Protein AF-W5NDQ2-F1 (afdb_monomer_lite)

Structure (mmCIF, N/CA/C/O backbone):
data_AF-W5NDQ2-F1
#
_entry.id   AF-W5NDQ2-F1
#
loop_
_atom_site.group_PDB
_atom_site.id
_atom_site.type_symbol
_atom_site.label_atom_id
_atom_site.label_alt_id
_atom_site.label_comp_id
_atom_site.label_asym_id
_atom_site.label_entity_id
_atom_site.label_seq_id
_atom_site.pdbx_PDB_ins_code
_atom_site.Cartn_x
_atom_site.Cartn_y
_atom_site.Cartn_z
_atom_site.occupancy
_atom_site.B_iso_or_equiv
_atom_site.auth_seq_id
_atom_site.auth_comp_id
_atom_site.auth_asym_id
_atom_site.auth_atom_id
_atom_site.pdbx_PDB_model_num
ATOM 1 N N . MET A 1 1 ? 7.599 -19.346 -9.257 1.00 92.00 1 MET A N 1
ATOM 2 C CA . MET A 1 1 ? 6.167 -19.015 -9.074 1.00 92.00 1 MET A CA 1
ATOM 3 C C . MET A 1 1 ? 5.664 -18.023 -10.122 1.00 92.00 1 MET A C 1
ATOM 5 O O . MET A 1 1 ? 4.704 -18.355 -10.789 1.00 92.00 1 MET A O 1
ATOM 9 N N . SER A 1 2 ? 6.299 -16.864 -10.343 1.00 94.81 2 SER A N 1
ATOM 10 C CA . SER A 1 2 ? 5.849 -15.897 -11.372 1.00 94.81 2 SER A CA 1
ATOM 11 C C . SER A 1 2 ? 5.768 -16.485 -12.790 1.00 94.81 2 SER A C 1
ATOM 13 O O . SER A 1 2 ? 4.719 -16.413 -13.409 1.00 94.81 2 SER A O 1
ATOM 15 N N . GLN A 1 3 ? 6.828 -17.147 -13.270 1.00 97.38 3 GLN A N 1
ATOM 16 C CA . GLN A 1 3 ? 6.826 -17.820 -14.583 1.00 97.38 3 GLN A CA 1
ATOM 17 C C . GLN A 1 3 ? 5.830 -18.987 -14.666 1.00 97.38 3 GLN A C 1
ATOM 19 O O . GLN A 1 3 ? 5.317 -19.281 -15.737 1.00 97.38 3 GLN A O 1
ATOM 24 N N . TYR A 1 4 ? 5.544 -19.641 -13.534 1.00 97.44 4 TYR A N 1
ATOM 25 C CA . TYR A 1 4 ? 4.535 -20.698 -13.477 1.00 97.44 4 TYR A CA 1
ATOM 26 C C . TYR A 1 4 ? 3.135 -20.116 -13.703 1.00 97.44 4 TYR A C 1
ATOM 28 O O . TYR A 1 4 ? 2.407 -20.626 -14.544 1.00 97.44 4 TYR A O 1
ATOM 36 N N . LEU A 1 5 ? 2.799 -19.009 -13.029 1.00 96.94 5 LEU A N 1
ATOM 37 C CA . LEU A 1 5 ? 1.532 -18.300 -13.245 1.00 96.94 5 LEU A CA 1
ATOM 38 C C . LEU A 1 5 ? 1.380 -17.803 -14.689 1.00 96.94 5 LEU A C 1
ATOM 40 O O . LEU A 1 5 ? 0.301 -17.933 -15.250 1.00 96.94 5 LEU A O 1
ATOM 44 N N . GLU A 1 6 ? 2.457 -17.296 -15.294 1.00 97.19 6 GLU A N 1
ATOM 45 C CA . GLU A 1 6 ? 2.471 -16.866 -16.702 1.00 97.19 6 GLU A CA 1
ATOM 46 C C . GLU A 1 6 ? 2.199 -18.024 -17.678 1.00 97.19 6 GLU A C 1
ATOM 48 O O . GLU A 1 6 ? 1.613 -17.825 -18.735 1.00 97.19 6 GLU A O 1
ATOM 53 N N . SER A 1 7 ? 2.610 -19.249 -17.330 1.00 97.69 7 SER A N 1
ATOM 54 C CA . SER A 1 7 ? 2.427 -20.427 -18.189 1.00 97.69 7 SER A CA 1
ATOM 55 C C . SER A 1 7 ? 1.028 -21.051 -18.135 1.00 97.69 7 SER A C 1
ATOM 57 O O . SER A 1 7 ? 0.741 -21.946 -18.932 1.00 97.69 7 SER A O 1
ATOM 59 N N . LEU A 1 8 ? 0.169 -20.617 -17.204 1.00 97.50 8 LEU A N 1
ATOM 60 C CA . LEU A 1 8 ? -1.177 -21.168 -17.053 1.00 97.50 8 LEU A CA 1
ATOM 61 C C . LEU A 1 8 ? -2.073 -20.756 -18.221 1.00 97.50 8 LEU A C 1
ATOM 63 O O . LEU A 1 8 ? -2.078 -19.609 -18.669 1.00 97.50 8 LEU A O 1
ATOM 67 N N . ARG A 1 9 ? -2.887 -21.697 -18.688 1.00 98.00 9 ARG A N 1
ATOM 68 C CA . ARG A 1 9 ? -3.909 -21.458 -19.706 1.00 98.00 9 ARG A CA 1
ATOM 69 C C . ARG A 1 9 ? -5.239 -21.135 -19.046 1.00 98.00 9 ARG A C 1
ATOM 71 O O . ARG A 1 9 ? -5.518 -21.526 -17.914 1.00 98.00 9 ARG A O 1
ATOM 78 N N . ILE A 1 10 ? -6.102 -20.449 -19.789 1.00 97.38 10 ILE A N 1
ATOM 79 C CA . ILE A 1 10 ? -7.487 -20.236 -19.365 1.00 97.38 10 ILE A CA 1
ATOM 80 C C . ILE A 1 10 ? -8.151 -21.602 -19.143 1.00 97.38 10 ILE A C 1
ATOM 82 O O . ILE A 1 10 ? -8.197 -22.423 -20.056 1.00 97.38 10 ILE A O 1
ATOM 86 N N . GLY A 1 11 ? -8.649 -21.827 -17.926 1.00 97.69 11 GLY A N 1
ATOM 87 C CA . GLY A 1 11 ? -9.233 -23.098 -17.487 1.00 97.69 11 GLY A CA 1
ATOM 88 C C . GLY A 1 11 ? -8.339 -23.916 -16.551 1.00 97.69 11 GLY A C 1
ATOM 89 O O . GLY A 1 11 ? -8.861 -24.784 -15.854 1.00 97.69 11 GLY A O 1
ATOM 90 N N . ASP A 1 12 ? -7.037 -23.621 -16.473 1.00 98.25 12 ASP A N 1
ATOM 91 C CA . ASP A 1 12 ? -6.152 -24.254 -15.493 1.00 98.25 12 ASP A CA 1
ATOM 92 C C . ASP A 1 12 ? -6.505 -23.795 -14.063 1.00 98.25 12 ASP A C 1
ATOM 94 O O . ASP A 1 12 ? -6.979 -22.678 -13.832 1.00 98.25 12 ASP A O 1
ATOM 98 N N . THR A 1 13 ? -6.260 -24.664 -13.080 1.00 97.62 13 THR A N 1
ATOM 99 C CA . THR A 1 13 ? -6.579 -24.423 -11.664 1.00 97.62 13 THR A CA 1
ATOM 100 C C . THR A 1 13 ? -5.321 -24.224 -10.822 1.00 97.62 13 THR A C 1
ATOM 102 O O . THR A 1 13 ? -4.279 -24.819 -11.095 1.00 97.62 13 THR A O 1
ATOM 105 N N . ILE A 1 14 ? -5.424 -23.440 -9.747 1.00 97.12 14 ILE A N 1
ATOM 106 C CA . ILE A 1 14 ? -4.359 -23.261 -8.753 1.00 97.12 14 ILE A CA 1
ATOM 107 C C . ILE A 1 14 ? -4.951 -23.197 -7.342 1.00 97.12 14 ILE A C 1
ATOM 109 O O . ILE A 1 14 ? -5.992 -22.574 -7.125 1.00 97.12 14 ILE A O 1
ATOM 113 N N . ASP A 1 15 ? -4.278 -23.831 -6.384 1.00 97.19 15 ASP A N 1
ATOM 114 C CA . ASP A 1 15 ? -4.704 -23.837 -4.987 1.00 97.19 15 ASP A CA 1
ATOM 115 C C . ASP A 1 15 ? -4.370 -22.517 -4.285 1.00 97.19 15 ASP A C 1
ATOM 117 O O . ASP A 1 15 ? -3.252 -21.999 -4.365 1.00 97.19 15 ASP A O 1
ATOM 121 N N . PHE A 1 16 ? -5.332 -22.003 -3.518 1.00 96.69 16 PHE A N 1
ATOM 122 C CA . PHE A 1 16 ? -5.168 -20.818 -2.679 1.00 96.69 16 PHE A CA 1
ATOM 123 C C . PHE A 1 16 ? -5.324 -21.174 -1.199 1.00 96.69 16 PHE A C 1
ATOM 125 O O . PHE A 1 16 ? -6.178 -21.971 -0.816 1.00 96.69 16 PHE A O 1
ATOM 132 N N . ARG A 1 17 ? -4.533 -20.526 -0.338 1.00 96.81 17 ARG A N 1
ATOM 13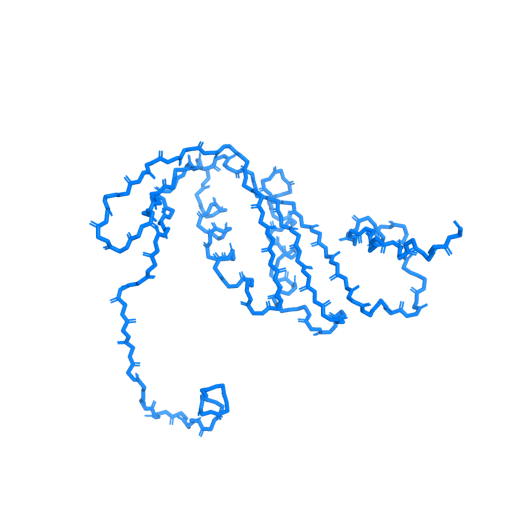3 C CA . ARG A 1 17 ? -4.638 -20.643 1.124 1.00 96.81 17 ARG A CA 1
ATOM 134 C C . ARG A 1 17 ? -4.615 -19.263 1.776 1.00 96.81 17 ARG A C 1
ATOM 136 O O . ARG A 1 17 ? -3.778 -18.431 1.439 1.00 96.81 17 ARG A O 1
ATOM 143 N N . GLY A 1 18 ? -5.487 -19.048 2.758 1.00 94.56 18 GLY A N 1
ATOM 144 C CA . GLY A 1 18 ? -5.553 -17.816 3.544 1.00 94.56 18 GLY A CA 1
ATOM 145 C C . GLY A 1 18 ? -6.769 -17.781 4.480 1.00 94.56 18 GLY A C 1
ATOM 146 O O . GLY A 1 18 ? -7.513 -18.760 4.524 1.00 94.56 18 GLY A O 1
ATOM 147 N N . PRO A 1 19 ? -6.976 -16.674 5.224 1.00 93.69 19 PRO A N 1
ATOM 148 C CA . PRO A 1 19 ? -6.122 -15.482 5.292 1.00 93.69 19 PRO A CA 1
ATOM 149 C C . PRO A 1 19 ? -4.801 -15.732 6.042 1.00 93.69 19 PRO A C 1
ATOM 151 O O . PRO A 1 19 ? -4.639 -16.712 6.767 1.00 93.69 19 PRO A O 1
ATOM 154 N N . SER A 1 20 ? -3.813 -14.858 5.850 1.00 92.38 20 SER A N 1
ATOM 155 C CA . SER A 1 20 ? -2.527 -14.891 6.561 1.00 92.38 20 SER A CA 1
ATOM 156 C C . SER A 1 20 ? -1.936 -13.488 6.657 1.00 92.38 20 SER A C 1
ATOM 158 O O . SER A 1 20 ? -2.097 -12.683 5.746 1.00 92.38 20 SER A O 1
ATOM 160 N N . GLY A 1 21 ? -1.248 -13.201 7.759 1.00 94.69 21 GLY A N 1
ATOM 161 C CA . GLY A 1 21 ? -0.663 -11.890 8.033 1.00 94.69 21 GLY A CA 1
ATOM 162 C C . GLY A 1 21 ? -0.753 -11.543 9.515 1.00 94.69 21 GLY A C 1
ATOM 163 O O . GLY A 1 21 ? -1.562 -12.110 10.245 1.00 94.69 21 GLY A O 1
ATOM 164 N N . LEU A 1 22 ? 0.107 -10.630 9.962 1.00 97.44 22 LEU A N 1
ATOM 165 C CA . LEU A 1 22 ? 0.137 -10.166 11.352 1.00 97.44 22 LEU A CA 1
ATOM 166 C C . LEU A 1 22 ? -0.581 -8.824 11.545 1.00 97.44 22 LEU A C 1
ATOM 168 O O . LEU A 1 22 ? -0.789 -8.411 12.679 1.00 97.44 22 LEU A O 1
ATOM 172 N N . LEU A 1 23 ? -0.961 -8.149 10.458 1.00 98.06 23 LEU A N 1
ATOM 173 C CA . LEU A 1 23 ? -1.592 -6.833 10.470 1.00 98.06 23 LEU A CA 1
ATOM 174 C C . LEU A 1 23 ? -2.961 -6.911 9.799 1.00 98.06 23 LEU A C 1
ATOM 176 O O . LEU A 1 23 ? -3.073 -7.370 8.663 1.00 98.06 23 LEU A O 1
ATOM 180 N N . VAL A 1 24 ? -3.985 -6.416 10.491 1.00 98.19 24 VAL A N 1
ATOM 181 C CA . VAL A 1 24 ? -5.343 -6.254 9.961 1.00 98.19 24 VAL A CA 1
ATOM 182 C C . VAL A 1 24 ? -5.771 -4.805 10.137 1.00 98.19 24 VAL A C 1
ATOM 184 O O . VAL A 1 24 ? -5.707 -4.264 11.241 1.00 98.19 24 VAL A O 1
ATOM 187 N N . TYR A 1 25 ? -6.225 -4.179 9.052 1.00 98.44 25 TYR A N 1
ATOM 188 C CA . TYR A 1 25 ? -6.868 -2.875 9.122 1.00 98.44 25 TYR A CA 1
ATOM 189 C C . TYR A 1 25 ? -8.342 -3.045 9.488 1.00 98.44 25 TYR A C 1
ATOM 191 O O . TYR A 1 25 ? -9.084 -3.701 8.760 1.00 98.44 25 TYR A O 1
ATOM 199 N N . GLN A 1 26 ? -8.756 -2.475 10.616 1.00 98.19 26 GLN A N 1
ATOM 200 C CA . GLN A 1 26 ? -10.122 -2.576 11.140 1.00 98.19 26 GLN A CA 1
ATOM 201 C C . GLN A 1 26 ? -10.995 -1.365 10.762 1.00 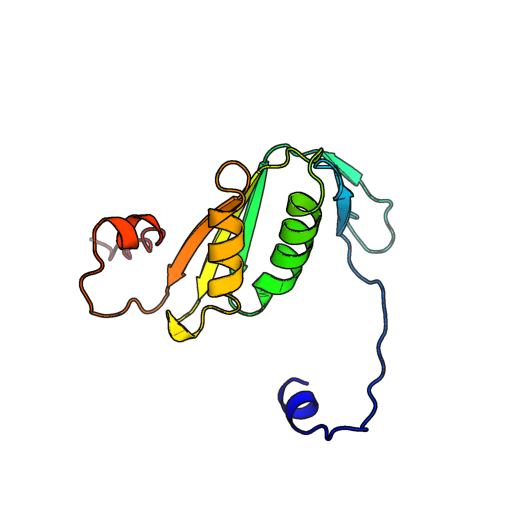98.19 26 GLN A C 1
ATOM 203 O O . GLN A 1 26 ? -12.158 -1.307 11.154 1.00 98.19 26 GLN A O 1
ATOM 208 N N . GLY A 1 27 ? -10.455 -0.427 9.974 1.00 98.12 27 GLY A N 1
ATOM 209 C CA . GLY A 1 27 ? -11.134 0.805 9.568 1.00 98.12 27 GLY A CA 1
ATOM 210 C C . GLY A 1 27 ? -10.869 1.973 10.515 1.00 98.12 27 GLY A C 1
ATOM 211 O O . GLY A 1 27 ? -10.418 1.790 11.646 1.00 98.12 27 GLY A O 1
ATOM 212 N N . LYS A 1 28 ? -11.137 3.193 10.042 1.00 98.12 28 LYS A N 1
ATOM 213 C CA . LYS A 1 28 ? -11.102 4.447 10.820 1.00 98.12 28 LYS A CA 1
ATOM 214 C C . LYS A 1 28 ? -9.786 4.669 11.566 1.00 98.12 28 LYS A C 1
ATOM 216 O O . LYS A 1 28 ? -9.746 5.180 12.684 1.00 98.12 28 LYS A O 1
ATOM 221 N N . GLY A 1 29 ? -8.698 4.268 10.922 1.00 98.00 29 GLY A N 1
ATOM 222 C CA . GLY A 1 29 ? -7.332 4.404 11.422 1.00 98.00 29 GLY A CA 1
ATOM 223 C C . GLY A 1 29 ? -6.909 3.326 12.415 1.00 98.00 29 GLY A C 1
ATOM 224 O O . GLY A 1 29 ? -5.789 3.404 12.916 1.00 98.00 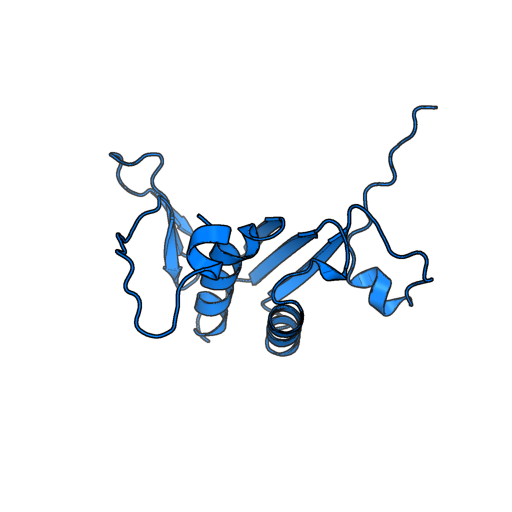29 GLY A O 1
ATOM 225 N N . THR A 1 30 ? -7.753 2.331 12.703 1.00 98.56 30 THR A N 1
ATOM 226 C CA . THR A 1 30 ? -7.468 1.263 13.666 1.00 98.56 30 THR A CA 1
ATOM 227 C C . THR A 1 30 ? -6.813 0.054 12.999 1.00 98.56 30 THR A C 1
ATOM 229 O O . THR A 1 30 ? -7.288 -0.484 11.998 1.00 98.56 30 THR A O 1
ATOM 232 N N . PHE A 1 31 ? -5.714 -0.399 13.591 1.00 98.50 31 PHE A N 1
ATOM 233 C CA . PHE A 1 31 ? -4.916 -1.542 13.172 1.00 98.50 31 PHE A CA 1
ATOM 234 C C . PHE A 1 31 ? -4.815 -2.543 14.317 1.00 98.50 31 PHE A C 1
ATOM 236 O O . PHE A 1 31 ? -4.435 -2.179 15.428 1.00 98.50 31 PHE A O 1
ATOM 243 N N . ALA A 1 32 ? -5.079 -3.810 14.025 1.00 98.38 32 ALA A N 1
ATOM 244 C CA . ALA A 1 32 ? -4.759 -4.927 14.901 1.00 98.38 32 ALA A CA 1
ATOM 245 C C . ALA A 1 32 ? -3.438 -5.546 14.432 1.00 98.38 32 ALA A C 1
ATOM 247 O O . ALA A 1 32 ? -3.371 -6.094 13.330 1.00 98.38 32 ALA A O 1
ATOM 248 N N . ILE A 1 33 ? -2.383 -5.423 15.241 1.00 98.19 33 ILE A N 1
ATOM 249 C CA . ILE A 1 33 ? -1.029 -5.867 14.888 1.00 98.19 33 ILE A CA 1
ATOM 250 C C . ILE A 1 33 ? -0.566 -6.911 15.896 1.00 98.19 33 ILE A C 1
ATOM 252 O O . ILE A 1 33 ? -0.376 -6.608 17.072 1.00 98.19 33 ILE A O 1
ATOM 256 N N . ARG A 1 34 ? -0.352 -8.139 15.436 1.00 97.75 34 ARG A N 1
ATOM 257 C CA . ARG A 1 34 ? 0.247 -9.200 16.243 1.00 97.75 34 ARG A CA 1
ATOM 258 C C . ARG A 1 34 ? 1.778 -9.093 16.200 1.00 97.75 34 ARG A C 1
ATOM 260 O O . ARG A 1 34 ? 2.328 -8.977 15.104 1.00 97.75 34 ARG A O 1
ATOM 267 N N . PRO A 1 35 ? 2.479 -9.163 17.344 1.00 96.50 35 PRO A N 1
ATOM 268 C CA . PRO A 1 35 ? 3.942 -9.245 17.363 1.00 96.50 35 PRO A CA 1
ATOM 269 C C . PRO A 1 35 ? 4.473 -10.504 16.661 1.00 96.50 35 PRO A C 1
ATOM 271 O O . PRO A 1 35 ? 5.486 -10.464 15.968 1.00 96.50 35 PRO A O 1
ATOM 274 N N . ASP A 1 36 ? 3.751 -11.614 16.807 1.00 96.06 36 ASP A N 1
ATOM 275 C CA . ASP A 1 36 ? 4.055 -12.917 16.221 1.00 96.06 36 ASP A CA 1
ATOM 276 C C . ASP A 1 36 ? 2.756 -13.715 15.978 1.00 96.06 36 ASP A C 1
ATOM 278 O O . ASP A 1 36 ? 1.655 -13.245 16.252 1.00 96.06 36 ASP A O 1
ATOM 282 N N . LYS A 1 37 ? 2.856 -14.935 15.435 1.00 93.88 37 LYS A N 1
ATOM 283 C CA . LYS A 1 37 ? 1.679 -15.752 15.071 1.00 93.88 37 LYS A CA 1
ATOM 284 C C . LYS A 1 37 ? 0.871 -16.293 16.260 1.00 93.88 37 LYS A C 1
ATOM 286 O O . LYS A 1 37 ? -0.231 -16.785 16.037 1.00 93.88 37 LYS A O 1
ATOM 291 N N . LYS A 1 38 ? 1.424 -16.282 17.470 1.00 95.31 38 LYS A N 1
ATOM 292 C CA . LYS A 1 38 ? 0.846 -16.897 18.674 1.00 95.31 38 LYS A CA 1
ATOM 293 C C . LYS A 1 38 ? 0.287 -15.852 19.635 1.00 95.31 38 LYS A C 1
ATOM 295 O O . LYS A 1 38 ? -0.653 -16.149 20.359 1.00 95.31 38 LYS A O 1
ATOM 300 N N . SER A 1 39 ? 0.856 -14.652 19.617 1.00 96.50 39 SER A N 1
ATOM 301 C CA . SER A 1 39 ? 0.463 -13.541 20.478 1.00 96.50 39 SER A CA 1
ATOM 302 C C . SER A 1 39 ? -0.837 -12.876 20.015 1.00 96.50 39 SER A C 1
ATOM 304 O O . SER A 1 39 ? -1.142 -12.814 18.815 1.00 96.50 39 SER A O 1
ATOM 306 N N . ASP A 1 40 ? -1.596 -12.343 20.970 1.00 97.25 40 ASP A N 1
ATOM 307 C CA . ASP A 1 40 ? -2.790 -11.543 20.700 1.00 97.25 40 ASP A CA 1
ATOM 308 C C . ASP A 1 40 ? -2.456 -10.211 20.006 1.00 97.25 40 ASP A C 1
ATOM 310 O O . ASP A 1 40 ? -1.343 -9.688 20.135 1.00 97.25 40 ASP A O 1
ATOM 314 N N . PRO A 1 41 ? -3.392 -9.657 19.212 1.00 97.62 41 PRO A N 1
ATOM 315 C CA . PRO A 1 41 ? -3.151 -8.415 18.498 1.00 97.62 41 PRO A CA 1
ATOM 316 C C . PRO A 1 41 ? -3.115 -7.219 19.450 1.00 97.62 41 PRO A C 1
ATOM 318 O O . PRO A 1 41 ? -4.002 -7.023 20.277 1.00 97.62 41 PRO A O 1
ATOM 321 N N . VAL A 1 42 ? -2.132 -6.349 19.245 1.00 98.25 42 VAL A N 1
ATOM 322 C CA . VAL A 1 42 ? -2.084 -5.021 19.849 1.00 98.25 42 VAL A CA 1
ATOM 323 C C . VAL A 1 42 ? -2.841 -4.055 18.948 1.00 98.25 42 VAL A C 1
ATOM 325 O O . VAL A 1 42 ? -2.533 -3.927 17.759 1.00 98.25 42 VAL A O 1
ATOM 328 N N . ILE A 1 43 ? -3.826 -3.364 19.516 1.00 98.44 43 ILE A N 1
ATOM 329 C CA . ILE A 1 43 ? -4.616 -2.369 18.793 1.00 98.44 43 ILE A CA 1
ATOM 330 C C . ILE A 1 43 ? -3.871 -1.035 18.768 1.00 98.44 43 ILE A C 1
ATOM 332 O O . ILE A 1 43 ? -3.458 -0.517 19.805 1.00 98.44 43 ILE A O 1
ATOM 336 N N . LYS A 1 44 ? -3.709 -0.465 17.574 1.00 97.94 44 LYS A N 1
ATOM 337 C CA . LYS A 1 44 ? -3.126 0.863 17.362 1.00 97.94 44 LYS A CA 1
ATOM 338 C C . LYS A 1 44 ? -4.038 1.701 16.486 1.00 97.94 44 LYS A C 1
ATOM 340 O O . LYS A 1 44 ? -4.481 1.234 15.444 1.00 97.94 44 LYS A O 1
ATOM 345 N N . THR A 1 45 ? -4.254 2.954 16.870 1.00 98.25 45 THR A N 1
ATOM 346 C CA . THR A 1 45 ? -5.021 3.912 16.067 1.00 98.25 45 THR A CA 1
ATOM 347 C C . THR A 1 45 ? -4.111 5.032 15.590 1.00 98.25 45 THR A C 1
ATOM 349 O O . THR A 1 45 ? -3.378 5.621 16.384 1.00 98.25 45 THR A O 1
ATOM 352 N N . ALA A 1 46 ? -4.158 5.340 14.296 1.00 97.56 46 ALA A N 1
ATOM 353 C CA . ALA A 1 46 ? -3.356 6.387 13.681 1.00 97.56 46 ALA A CA 1
ATOM 354 C C . ALA A 1 46 ? -4.215 7.285 12.787 1.00 97.56 46 ALA A C 1
ATOM 356 O O . ALA A 1 46 ? -5.008 6.806 11.983 1.00 97.56 46 ALA A O 1
ATOM 357 N N . LYS A 1 47 ? -4.016 8.605 12.897 1.00 98.25 47 LYS A N 1
ATOM 358 C CA . LYS A 1 47 ? -4.631 9.591 11.988 1.00 98.25 47 LYS A CA 1
ATOM 359 C C . LYS A 1 47 ? -3.876 9.703 10.662 1.00 98.25 47 LYS A C 1
ATOM 361 O O . LYS A 1 47 ? -4.472 10.015 9.639 1.00 98.25 47 LYS A O 1
ATOM 366 N N . ASN A 1 48 ? -2.566 9.466 10.696 1.00 98.50 48 ASN A N 1
ATOM 367 C CA . ASN A 1 48 ? -1.673 9.548 9.547 1.00 98.50 48 ASN A CA 1
ATOM 368 C C . ASN A 1 48 ? -0.942 8.215 9.388 1.00 98.50 48 ASN A C 1
ATOM 370 O O . ASN A 1 48 ? -0.382 7.702 10.358 1.00 98.50 48 ASN A O 1
ATOM 374 N N . LEU A 1 49 ? -0.925 7.686 8.170 1.00 98.25 49 LEU A N 1
ATOM 375 C CA . LEU A 1 49 ? -0.274 6.437 7.808 1.00 98.25 49 LEU A CA 1
ATOM 376 C C . LEU A 1 49 ? 0.845 6.717 6.802 1.00 98.25 49 LEU A C 1
ATOM 378 O O . LEU A 1 49 ? 0.577 7.029 5.642 1.00 98.25 49 LEU A O 1
ATOM 382 N N . GLY A 1 50 ? 2.092 6.594 7.254 1.00 98.44 50 GLY A N 1
ATOM 383 C CA . GLY A 1 50 ? 3.263 6.582 6.380 1.00 98.44 50 GLY A CA 1
ATOM 384 C C . GLY A 1 50 ? 3.465 5.198 5.768 1.00 98.44 50 GLY A C 1
ATOM 385 O O . GLY A 1 50 ? 3.446 4.197 6.480 1.00 98.44 50 GLY A O 1
ATOM 386 N N . MET A 1 51 ? 3.651 5.144 4.454 1.00 98.44 51 MET A N 1
ATOM 387 C CA . MET A 1 51 ? 3.831 3.922 3.680 1.00 98.44 51 MET A CA 1
ATOM 388 C C . MET A 1 51 ? 5.047 4.064 2.776 1.00 98.44 51 MET A C 1
ATOM 390 O O . MET A 1 51 ? 5.192 5.050 2.053 1.00 98.44 51 MET A O 1
ATOM 394 N N . ILE A 1 52 ? 5.905 3.050 2.802 1.00 97.94 52 ILE A N 1
ATOM 395 C CA . ILE A 1 52 ? 7.059 2.936 1.917 1.00 97.94 52 ILE A CA 1
ATOM 396 C C . ILE A 1 52 ? 6.911 1.614 1.181 1.00 97.94 52 ILE A C 1
ATOM 398 O O . ILE A 1 52 ? 6.800 0.564 1.811 1.00 97.94 52 ILE A O 1
ATOM 402 N N . ALA A 1 53 ? 6.883 1.674 -0.145 1.00 97.56 53 ALA A N 1
ATOM 403 C CA . ALA A 1 53 ? 6.757 0.500 -0.996 1.00 97.56 53 ALA A CA 1
ATOM 404 C C . ALA A 1 53 ? 7.877 0.468 -2.035 1.00 97.56 53 ALA A C 1
ATOM 406 O O . ALA A 1 53 ? 8.365 1.514 -2.460 1.00 97.56 53 ALA A O 1
ATOM 407 N N . GLY A 1 54 ? 8.243 -0.738 -2.466 1.00 96.00 54 GLY A N 1
ATOM 408 C CA . GLY A 1 54 ? 9.175 -0.967 -3.566 1.00 96.00 54 GLY A CA 1
ATOM 409 C C . GLY A 1 54 ? 8.659 -2.059 -4.498 1.00 96.00 54 GLY A C 1
ATOM 410 O O . GLY A 1 54 ? 8.260 -3.121 -4.015 1.00 96.00 54 GLY A O 1
ATOM 411 N N . GLY A 1 55 ? 8.637 -1.804 -5.811 1.00 94.56 55 GLY A N 1
ATOM 412 C CA . GLY A 1 55 ? 8.162 -2.761 -6.819 1.00 94.56 55 GLY A CA 1
ATOM 413 C C . GLY A 1 55 ? 6.798 -3.379 -6.478 1.00 94.56 55 GLY A C 1
ATOM 414 O O . GLY A 1 55 ? 5.819 -2.681 -6.217 1.00 94.56 55 GLY A O 1
ATOM 415 N N . THR A 1 56 ? 6.731 -4.710 -6.417 1.00 95.25 56 THR A N 1
ATOM 416 C CA . THR A 1 56 ? 5.496 -5.459 -6.108 1.00 95.25 56 THR A CA 1
ATOM 417 C C . THR A 1 56 ? 4.996 -5.287 -4.665 1.00 95.25 56 THR A C 1
ATOM 419 O O . THR A 1 56 ? 3.830 -5.583 -4.378 1.00 95.25 56 THR A O 1
ATOM 422 N N . GLY A 1 57 ? 5.818 -4.726 -3.768 1.00 95.56 57 GLY A N 1
ATOM 423 C CA . GLY A 1 57 ? 5.453 -4.378 -2.389 1.00 95.56 57 GLY A CA 1
ATOM 424 C C . GLY A 1 57 ? 4.382 -3.285 -2.269 1.00 95.56 57 GLY A C 1
ATOM 425 O O . GLY A 1 57 ? 3.930 -2.990 -1.166 1.00 95.56 57 GLY A O 1
ATOM 426 N N . ILE A 1 58 ? 3.937 -2.703 -3.387 1.00 97.44 58 ILE A N 1
ATOM 427 C CA . ILE A 1 58 ? 2.790 -1.788 -3.437 1.00 97.44 58 ILE A CA 1
ATOM 428 C C . ILE A 1 58 ? 1.461 -2.469 -3.092 1.00 97.44 58 ILE A C 1
ATOM 430 O O . ILE A 1 58 ? 0.551 -1.826 -2.576 1.00 97.44 58 ILE A O 1
ATOM 434 N N . THR A 1 59 ? 1.339 -3.771 -3.348 1.00 96.44 59 THR A N 1
ATOM 435 C CA . THR A 1 59 ? 0.079 -4.518 -3.218 1.00 96.44 59 THR A CA 1
ATOM 436 C C . THR A 1 59 ? -0.558 -4.463 -1.816 1.00 96.44 59 THR A C 1
ATOM 438 O O . THR A 1 59 ? -1.732 -4.084 -1.745 1.00 96.44 59 THR A O 1
ATOM 441 N N . PRO A 1 60 ? 0.149 -4.721 -0.691 1.00 97.19 60 PRO A N 1
ATOM 442 C CA . PRO A 1 60 ? -0.437 -4.554 0.642 1.00 97.19 60 PRO A CA 1
ATOM 443 C C . PRO A 1 60 ? -0.812 -3.097 0.950 1.00 97.19 60 PRO A C 1
ATOM 445 O O . PRO A 1 60 ? -1.818 -2.847 1.613 1.00 97.19 60 PRO A O 1
ATOM 448 N N . MET A 1 61 ? -0.050 -2.124 0.437 1.00 98.06 61 MET A N 1
ATOM 449 C CA . MET A 1 61 ? -0.342 -0.700 0.647 1.00 98.06 61 MET A CA 1
ATOM 450 C C . MET A 1 61 ? -1.620 -0.296 -0.082 1.00 98.06 61 MET A C 1
ATOM 452 O O . MET A 1 61 ? -2.495 0.343 0.497 1.00 98.06 61 MET A O 1
ATOM 456 N N . LEU A 1 62 ? -1.766 -0.717 -1.341 1.00 97.31 62 LEU A N 1
ATOM 457 C CA . LEU A 1 62 ? -2.938 -0.421 -2.155 1.00 97.31 62 LEU A CA 1
ATOM 458 C C . LEU A 1 62 ? -4.217 -1.017 -1.558 1.00 97.31 62 LEU A C 1
ATOM 460 O O . LEU A 1 62 ? -5.267 -0.379 -1.626 1.00 97.31 62 LEU A O 1
ATOM 464 N N . GLN A 1 63 ? -4.139 -2.200 -0.941 1.00 97.69 63 GLN A N 1
ATOM 465 C CA . GLN A 1 63 ? -5.270 -2.794 -0.225 1.00 97.69 63 GLN A CA 1
ATOM 466 C C . GLN A 1 63 ? -5.763 -1.877 0.906 1.00 97.69 63 GLN A C 1
ATOM 468 O O . GLN A 1 63 ? -6.963 -1.614 1.000 1.00 97.69 63 GLN A O 1
ATOM 473 N N . ILE A 1 64 ? -4.849 -1.354 1.729 1.00 98.19 64 ILE A N 1
ATOM 474 C CA . ILE A 1 64 ? -5.183 -0.453 2.842 1.00 98.19 64 ILE A CA 1
ATOM 475 C C . ILE A 1 64 ? -5.680 0.899 2.315 1.00 98.19 64 ILE A C 1
ATOM 477 O O . ILE A 1 64 ? -6.722 1.378 2.759 1.00 98.19 64 ILE A O 1
ATOM 481 N N . ILE A 1 65 ? -4.996 1.485 1.325 1.00 98.38 65 ILE A N 1
ATOM 482 C CA . ILE A 1 65 ? -5.398 2.756 0.699 1.00 98.38 65 ILE A CA 1
ATOM 483 C C . ILE A 1 65 ? -6.827 2.650 0.158 1.00 98.38 65 ILE A C 1
ATOM 485 O O . ILE A 1 65 ? -7.660 3.498 0.462 1.00 98.38 65 ILE A O 1
ATOM 489 N N . ARG A 1 66 ? -7.149 1.593 -0.599 1.00 97.69 66 ARG A N 1
ATOM 490 C CA . ARG A 1 66 ? -8.503 1.390 -1.140 1.00 97.69 66 ARG A CA 1
ATOM 491 C C . ARG A 1 66 ? -9.548 1.242 -0.038 1.00 97.69 66 ARG A C 1
ATOM 493 O O . ARG A 1 66 ? -10.622 1.822 -0.168 1.00 97.69 66 ARG A O 1
ATOM 500 N N . ALA A 1 67 ? -9.244 0.505 1.033 1.00 98.19 67 ALA A N 1
ATOM 501 C CA . ALA A 1 67 ? -10.155 0.354 2.166 1.00 98.19 67 ALA A CA 1
ATOM 502 C C . ALA A 1 67 ? -10.467 1.707 2.830 1.00 98.19 67 ALA A C 1
ATOM 504 O O . ALA A 1 67 ? -11.638 2.025 3.025 1.00 98.19 67 ALA A O 1
ATOM 505 N N . ILE A 1 68 ? -9.439 2.528 3.078 1.00 98.31 68 ILE A N 1
ATOM 506 C CA . ILE A 1 68 ? -9.579 3.875 3.657 1.00 98.31 68 ILE A CA 1
ATOM 507 C C . ILE A 1 68 ? -10.372 4.794 2.730 1.00 98.31 68 ILE A C 1
ATOM 509 O O . ILE A 1 68 ? -11.297 5.473 3.161 1.00 98.31 68 ILE A O 1
ATOM 513 N N . MET A 1 69 ? -10.026 4.836 1.440 1.00 97.62 69 MET A N 1
ATOM 514 C CA . MET A 1 69 ? -10.662 5.776 0.514 1.00 97.62 69 MET A CA 1
ATOM 515 C C . MET A 1 69 ? -12.123 5.418 0.226 1.00 97.62 69 MET A C 1
ATOM 517 O O . MET A 1 69 ? -12.923 6.328 -0.005 1.00 97.62 69 MET A O 1
ATOM 521 N N . LYS A 1 70 ? -12.477 4.124 0.280 1.00 97.31 70 LYS A N 1
ATOM 522 C CA . LYS A 1 70 ? -13.850 3.628 0.103 1.00 97.31 70 LYS A CA 1
ATOM 523 C C . LYS A 1 70 ? -14.784 4.061 1.238 1.00 97.31 70 LYS A C 1
ATOM 525 O O . LYS A 1 70 ? -15.960 4.303 0.976 1.00 97.31 70 LYS A O 1
ATOM 530 N N . ASP A 1 71 ? -14.284 4.168 2.468 1.00 97.69 71 ASP A N 1
ATOM 531 C CA . ASP A 1 71 ? -15.058 4.676 3.602 1.00 97.69 71 ASP A CA 1
ATOM 532 C C . ASP A 1 71 ? -14.955 6.215 3.678 1.00 97.69 71 ASP A C 1
ATOM 534 O O . ASP A 1 71 ? -13.878 6.801 3.803 1.00 97.69 71 ASP A O 1
ATOM 538 N N . LYS A 1 72 ? -16.098 6.903 3.577 1.00 96.31 72 LYS A N 1
ATOM 539 C CA . LYS A 1 72 ? -16.169 8.374 3.658 1.00 96.31 72 LYS A CA 1
ATOM 540 C C . LYS A 1 72 ? -15.997 8.888 5.091 1.00 96.31 72 LYS A C 1
ATOM 542 O O . LYS A 1 72 ? -15.559 10.029 5.282 1.00 96.31 72 LYS A O 1
ATOM 547 N N . GLU A 1 73 ? -16.310 8.057 6.081 1.00 97.81 73 GLU A N 1
ATOM 548 C CA . GLU A 1 73 ? -16.173 8.376 7.503 1.00 97.81 73 GLU A CA 1
ATOM 549 C C . GLU A 1 73 ? -14.749 8.148 8.007 1.00 97.81 73 GLU A C 1
ATOM 551 O O . GLU A 1 73 ? -14.353 8.693 9.037 1.00 97.81 73 GLU A O 1
ATOM 556 N N . ASP A 1 74 ? -13.944 7.410 7.248 1.00 98.25 74 ASP A N 1
ATOM 557 C CA . ASP A 1 74 ? -12.539 7.213 7.544 1.00 98.25 74 ASP A CA 1
ATOM 558 C C . ASP A 1 74 ? -11.715 8.458 7.195 1.00 98.25 74 ASP A C 1
ATOM 560 O O . ASP A 1 74 ? -11.553 8.844 6.034 1.00 98.25 74 ASP A O 1
ATOM 564 N N . LYS A 1 75 ? -11.188 9.129 8.219 1.00 98.00 75 LYS A N 1
ATOM 565 C CA . LYS A 1 75 ? -10.387 10.352 8.055 1.00 98.00 75 LYS A CA 1
ATOM 566 C C . LYS A 1 75 ? -8.880 10.088 8.048 1.00 98.00 75 LYS A C 1
ATOM 568 O O . LYS A 1 75 ? -8.112 11.045 8.119 1.00 98.00 75 LYS A O 1
ATOM 573 N N . THR A 1 76 ? -8.452 8.827 7.971 1.00 98.62 76 THR A N 1
ATOM 574 C CA . THR A 1 76 ? -7.028 8.476 7.922 1.00 98.62 76 THR A CA 1
ATOM 575 C C . THR A 1 76 ? -6.367 9.087 6.684 1.00 98.62 76 THR A C 1
ATOM 577 O O . THR A 1 76 ? -6.871 8.953 5.569 1.00 98.62 76 THR A O 1
ATOM 580 N N . VAL A 1 77 ? -5.225 9.752 6.873 1.00 98.75 77 VAL A N 1
ATOM 581 C CA . VAL A 1 77 ? -4.428 10.328 5.783 1.00 98.75 77 VAL A CA 1
ATOM 582 C C . VAL A 1 77 ? -3.259 9.408 5.460 1.00 98.75 77 VAL A C 1
ATOM 584 O O . VAL A 1 77 ? -2.447 9.080 6.321 1.00 98.75 77 VAL A O 1
ATOM 587 N N . CYS A 1 78 ? -3.153 9.012 4.203 1.00 98.69 78 CYS A N 1
ATOM 588 C CA . CYS A 1 78 ? -2.147 8.111 3.672 1.00 98.69 78 CYS A CA 1
ATOM 589 C C . CYS A 1 78 ? -1.035 8.885 2.957 1.00 98.69 78 CYS A C 1
ATOM 591 O O . CYS A 1 78 ? -1.311 9.666 2.048 1.00 98.69 78 CYS A O 1
ATOM 593 N N . TYR A 1 79 ? 0.218 8.613 3.315 1.00 98.56 79 TYR A N 1
ATOM 594 C CA . TYR A 1 79 ? 1.412 9.151 2.665 1.00 98.56 79 TYR A CA 1
ATOM 595 C C . TYR A 1 79 ? 2.206 7.989 2.086 1.00 98.56 79 TYR A C 1
ATOM 597 O O . TYR A 1 79 ? 2.740 7.185 2.844 1.00 98.56 79 TYR A O 1
ATOM 605 N N . LEU A 1 80 ? 2.272 7.884 0.763 1.00 98.44 80 LEU A N 1
ATOM 606 C CA . LEU A 1 80 ? 2.999 6.825 0.076 1.00 98.44 80 LEU A CA 1
ATOM 607 C C . LEU A 1 80 ? 4.259 7.380 -0.589 1.00 98.44 80 LEU A C 1
ATOM 609 O O . LEU A 1 80 ? 4.174 8.238 -1.466 1.00 98.44 80 LEU A O 1
ATOM 613 N N . LEU A 1 81 ? 5.411 6.831 -0.210 1.00 97.75 81 LEU A N 1
ATOM 614 C CA . LEU A 1 81 ? 6.652 6.911 -0.971 1.00 97.75 81 LEU A CA 1
ATOM 615 C C . LEU A 1 81 ? 6.848 5.589 -1.721 1.00 97.75 81 LEU A C 1
ATOM 617 O O . LEU A 1 81 ? 7.051 4.545 -1.098 1.00 97.75 81 LEU A O 1
ATOM 621 N N . PHE A 1 82 ? 6.780 5.630 -3.050 1.00 97.50 82 PHE A N 1
ATOM 622 C CA . PHE A 1 82 ? 6.870 4.437 -3.887 1.00 97.50 82 PHE A CA 1
ATOM 623 C C . PHE A 1 82 ? 8.155 4.422 -4.723 1.00 97.50 82 PHE A C 1
ATOM 625 O O . PHE A 1 82 ? 8.347 5.243 -5.624 1.00 97.50 82 PHE A O 1
ATOM 632 N N . ALA A 1 83 ? 9.043 3.482 -4.405 1.00 95.62 83 ALA A N 1
ATOM 633 C CA . ALA A 1 83 ? 10.344 3.308 -5.034 1.00 95.62 83 ALA A CA 1
ATOM 634 C C . ALA A 1 83 ? 10.305 2.268 -6.164 1.00 95.62 83 ALA A C 1
ATOM 636 O O . ALA A 1 83 ? 9.792 1.163 -5.985 1.00 95.62 83 ALA A O 1
ATOM 637 N N . ASN A 1 84 ? 10.878 2.597 -7.321 1.00 94.88 84 ASN A N 1
ATOM 638 C CA . ASN A 1 84 ? 11.025 1.677 -8.455 1.00 94.88 84 ASN A CA 1
ATOM 639 C C . ASN A 1 84 ? 12.376 1.895 -9.152 1.00 94.88 84 ASN A C 1
ATOM 641 O O . ASN A 1 84 ? 13.015 2.926 -8.960 1.00 94.88 84 ASN A O 1
ATOM 645 N N . GLN A 1 85 ? 12.832 0.948 -9.976 1.00 91.62 85 GLN A N 1
ATOM 646 C CA . GLN A 1 85 ? 14.118 1.112 -10.665 1.00 91.62 85 GLN A CA 1
ATOM 647 C C . GLN A 1 85 ? 14.051 2.199 -11.742 1.00 91.62 85 GLN A C 1
ATOM 649 O O . GLN A 1 85 ? 14.918 3.070 -11.801 1.00 91.62 85 GLN A O 1
ATOM 654 N N . THR A 1 86 ? 13.025 2.153 -12.593 1.00 90.38 86 THR A N 1
ATOM 655 C CA . THR A 1 86 ? 12.759 3.137 -13.645 1.00 90.38 86 THR A CA 1
ATOM 656 C C . THR A 1 86 ? 11.298 3.580 -13.622 1.00 90.38 86 THR A C 1
ATOM 658 O O . THR A 1 86 ? 10.449 2.982 -12.963 1.00 90.38 86 THR A O 1
ATOM 661 N N . GLU A 1 87 ? 10.977 4.632 -14.373 1.00 89.69 87 GLU A N 1
ATOM 662 C 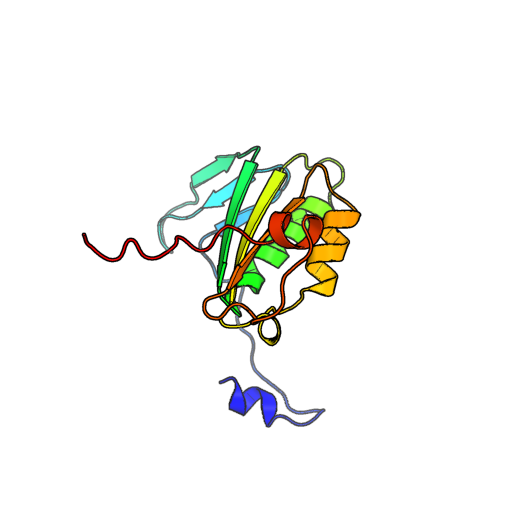CA . GLU A 1 87 ? 9.604 5.137 -14.489 1.00 89.69 87 GLU A CA 1
ATOM 663 C C . GLU A 1 87 ? 8.640 4.126 -15.128 1.00 89.69 87 GLU A C 1
ATOM 665 O O . GLU A 1 87 ? 7.453 4.125 -14.809 1.00 89.69 87 GLU A O 1
ATOM 670 N N . LYS A 1 88 ? 9.154 3.243 -15.994 1.00 91.12 88 LYS A N 1
ATOM 671 C CA . LYS A 1 88 ? 8.372 2.184 -16.648 1.00 91.12 88 LYS A CA 1
ATOM 672 C C . LYS A 1 88 ? 8.016 1.043 -15.694 1.00 91.12 88 LYS A C 1
ATOM 674 O O . LYS A 1 88 ? 7.049 0.336 -15.942 1.00 91.12 88 LYS A O 1
ATOM 679 N N . ASP A 1 89 ? 8.772 0.893 -14.607 1.00 92.31 89 ASP A N 1
ATOM 680 C CA . ASP A 1 89 ? 8.571 -0.170 -13.618 1.00 92.31 89 ASP A CA 1
ATOM 681 C C . ASP A 1 89 ? 7.530 0.205 -12.552 1.00 92.31 89 ASP A C 1
ATOM 683 O O . ASP A 1 89 ? 7.211 -0.610 -11.688 1.00 92.31 89 ASP A O 1
ATOM 687 N N . ILE A 1 90 ? 7.004 1.437 -12.576 1.00 93.94 90 ILE A N 1
ATOM 688 C CA . ILE A 1 90 ? 5.993 1.881 -11.615 1.00 93.94 90 ILE A CA 1
ATOM 689 C C . ILE A 1 90 ? 4.677 1.151 -11.900 1.00 93.94 90 ILE A C 1
ATOM 691 O O . ILE A 1 90 ? 3.892 1.541 -12.765 1.00 93.94 90 ILE A O 1
ATOM 695 N N . LEU A 1 91 ? 4.422 0.104 -11.121 1.00 94.62 91 LEU A N 1
ATOM 6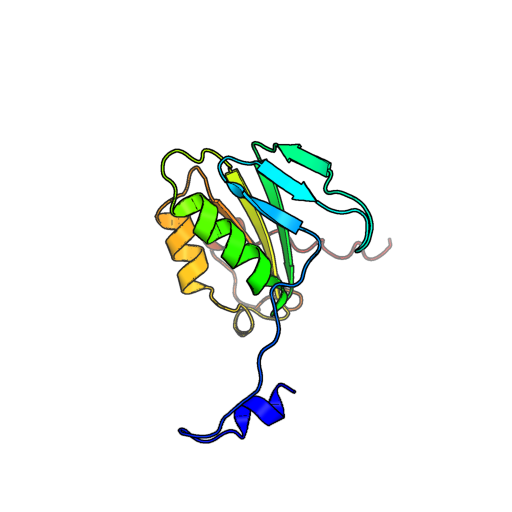96 C CA . LEU A 1 91 ? 3.176 -0.651 -11.171 1.00 94.62 91 LEU A CA 1
ATOM 697 C C . LEU A 1 91 ? 1.992 0.209 -10.716 1.00 94.62 91 LEU A C 1
ATOM 699 O O . LEU A 1 91 ? 2.084 0.922 -9.718 1.00 94.62 91 LEU A O 1
ATOM 703 N N . LEU A 1 92 ? 0.858 0.082 -11.410 1.00 94.69 92 LEU A N 1
ATOM 704 C CA . LEU A 1 92 ? -0.423 0.706 -11.041 1.00 94.69 92 LEU A CA 1
ATOM 705 C C . LEU A 1 92 ? -0.360 2.238 -10.913 1.00 94.69 92 LEU A C 1
ATOM 707 O O . LEU A 1 92 ? -1.027 2.847 -10.073 1.00 94.69 92 LEU A O 1
ATOM 711 N N . ARG A 1 93 ? 0.506 2.876 -11.709 1.00 94.88 93 ARG A N 1
ATOM 712 C CA . ARG A 1 93 ? 0.683 4.326 -11.663 1.00 94.88 93 ARG A CA 1
ATOM 713 C C . ARG A 1 93 ? -0.612 5.095 -11.960 1.00 94.88 93 ARG A C 1
ATOM 715 O O . ARG A 1 93 ? -0.917 5.975 -11.153 1.00 94.88 93 ARG A O 1
ATOM 722 N N . PRO A 1 94 ? -1.362 4.812 -13.046 1.00 95.44 94 PRO A N 1
ATOM 723 C CA . PRO A 1 94 ? -2.600 5.537 -13.331 1.00 95.44 94 PRO A CA 1
ATOM 724 C C . PRO A 1 94 ? -3.600 5.461 -12.174 1.00 95.44 94 PRO A C 1
ATOM 726 O O . PRO A 1 94 ? -4.168 6.475 -11.787 1.00 95.44 94 PRO A O 1
ATOM 729 N N . GLU A 1 95 ? -3.744 4.290 -11.558 1.00 95.38 95 GLU A N 1
ATOM 730 C CA . GLU A 1 95 ? -4.664 4.058 -10.448 1.00 95.38 95 GLU A CA 1
ATOM 731 C C . GLU A 1 95 ? -4.253 4.836 -9.193 1.00 95.38 95 GLU A C 1
ATOM 733 O O . GLU A 1 95 ? -5.097 5.401 -8.500 1.00 95.38 95 GLU A O 1
ATOM 738 N N . LEU A 1 96 ? -2.955 4.887 -8.879 1.00 96.94 96 LEU A N 1
ATOM 739 C CA . LEU A 1 96 ? -2.453 5.668 -7.745 1.00 96.94 96 LEU A CA 1
ATOM 740 C C . LEU A 1 96 ? -2.646 7.175 -7.970 1.00 96.94 96 LEU A C 1
ATOM 742 O O . LEU A 1 96 ? -3.068 7.884 -7.053 1.00 96.94 96 LEU A O 1
ATOM 746 N N . GLU A 1 97 ? -2.367 7.665 -9.178 1.00 96.00 97 GLU A N 1
ATOM 747 C CA . GLU A 1 97 ? -2.577 9.072 -9.536 1.00 96.00 97 GLU A CA 1
ATOM 748 C C . GLU A 1 97 ? -4.072 9.440 -9.532 1.00 96.00 97 GLU A C 1
ATOM 750 O O . GLU A 1 97 ? -4.437 10.512 -9.046 1.00 96.00 97 GLU A O 1
ATOM 755 N N . GLU A 1 98 ? -4.952 8.536 -9.971 1.00 97.00 98 GLU A N 1
ATOM 756 C CA . GLU A 1 98 ? -6.406 8.708 -9.899 1.00 97.00 98 GLU A CA 1
ATOM 757 C C . GLU A 1 98 ? -6.896 8.800 -8.446 1.00 97.00 98 GLU A C 1
ATOM 759 O O . GLU A 1 98 ? -7.648 9.712 -8.096 1.00 97.00 98 GLU A O 1
ATOM 764 N N . ILE A 1 99 ? -6.435 7.908 -7.561 1.00 97.00 99 ILE A N 1
ATOM 765 C CA . ILE A 1 99 ? -6.780 7.972 -6.132 1.00 97.00 99 ILE A CA 1
ATOM 766 C C . ILE A 1 99 ? -6.317 9.307 -5.534 1.00 97.00 99 ILE A C 1
ATOM 768 O O . ILE A 1 99 ? -7.048 9.916 -4.751 1.00 97.00 99 ILE A O 1
ATOM 772 N N . GLN A 1 100 ? -5.129 9.792 -5.907 1.00 96.94 100 GLN A N 1
ATOM 773 C CA . GLN A 1 100 ? -4.616 11.076 -5.428 1.00 96.94 100 GLN A CA 1
ATOM 774 C C . GLN A 1 100 ? -5.472 12.247 -5.922 1.00 96.94 100 GLN A C 1
ATOM 776 O O . GLN A 1 100 ? -5.756 13.157 -5.143 1.00 96.94 100 GLN A O 1
ATOM 781 N N . ALA A 1 101 ? -5.895 12.226 -7.186 1.00 96.88 101 ALA A N 1
ATOM 782 C CA . ALA A 1 101 ? -6.754 13.254 -7.764 1.00 96.88 101 ALA A CA 1
ATOM 783 C C . ALA A 1 101 ? -8.148 13.279 -7.114 1.00 96.88 101 ALA A C 1
ATOM 785 O O . ALA A 1 101 ? -8.676 14.356 -6.843 1.00 96.88 101 ALA A O 1
ATOM 786 N N . ASN A 1 102 ? -8.709 12.105 -6.807 1.00 97.44 102 ASN A N 1
ATOM 787 C CA . ASN A 1 102 ? -10.026 11.968 -6.181 1.00 97.44 102 ASN A CA 1
ATOM 788 C C . ASN A 1 102 ? -10.015 12.281 -4.676 1.00 97.44 102 ASN A C 1
ATOM 790 O O . ASN A 1 102 ? -11.009 12.762 -4.132 1.00 97.44 102 ASN A O 1
ATOM 794 N N . TYR A 1 103 ? -8.897 12.032 -3.986 1.00 97.44 103 TYR A N 1
ATOM 795 C CA . TYR A 1 103 ? -8.775 12.211 -2.536 1.00 97.44 103 TYR A CA 1
ATOM 796 C C . TYR A 1 103 ? -7.528 13.016 -2.132 1.00 97.44 103 TYR A C 1
ATOM 798 O O . TYR A 1 103 ? -6.762 12.574 -1.269 1.00 97.44 103 TYR A O 1
ATOM 806 N N . PRO A 1 104 ? -7.321 14.235 -2.662 1.00 96.31 104 PRO A N 1
ATOM 807 C CA . PRO A 1 104 ? -6.066 14.969 -2.499 1.00 96.31 104 PRO A CA 1
ATOM 808 C C . PRO A 1 104 ? -5.783 15.378 -1.051 1.00 96.31 104 PRO A C 1
ATOM 810 O O . PRO A 1 104 ? -4.632 15.629 -0.700 1.00 96.31 104 PRO A O 1
ATOM 813 N N . SER A 1 105 ? -6.799 15.455 -0.185 1.00 97.00 105 SER A N 1
ATOM 814 C CA . SER A 1 105 ? -6.636 15.730 1.249 1.00 97.00 105 SER A CA 1
ATOM 815 C C . SER A 1 105 ? -6.259 14.493 2.069 1.00 97.00 105 SER A C 1
ATOM 817 O O . SER A 1 105 ? -5.625 14.646 3.111 1.00 97.00 105 SER A O 1
ATOM 819 N N . ARG A 1 106 ? -6.606 13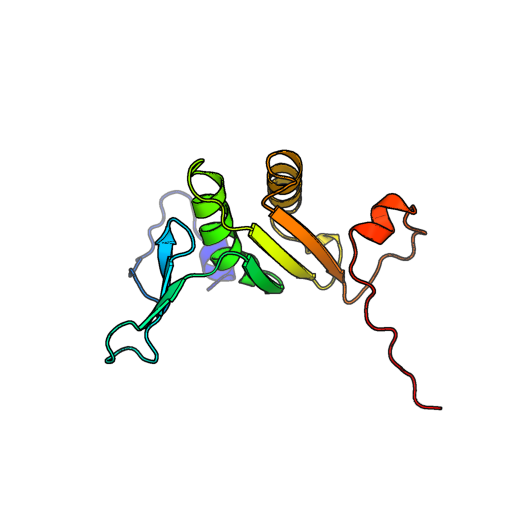.284 1.601 1.00 96.94 106 ARG A N 1
ATOM 820 C CA . ARG A 1 106 ? -6.419 12.017 2.329 1.00 96.94 106 ARG A CA 1
ATOM 821 C C . ARG A 1 106 ? -5.354 11.103 1.726 1.00 96.94 106 ARG A C 1
ATOM 823 O O . ARG A 1 106 ? -4.903 10.201 2.419 1.00 96.94 106 ARG A O 1
ATOM 830 N N . PHE A 1 107 ? -4.917 11.322 0.488 1.00 98.38 107 PHE A N 1
ATOM 831 C CA . PHE A 1 107 ? -3.852 10.541 -0.135 1.00 98.38 107 PHE A CA 1
ATOM 832 C C . PHE A 1 107 ? -2.774 11.439 -0.735 1.00 98.38 107 PHE A C 1
ATOM 834 O O . PHE A 1 107 ? -3.041 12.301 -1.573 1.00 98.38 107 PHE A O 1
ATOM 841 N N . LYS A 1 108 ? -1.539 11.234 -0.283 1.00 97.81 108 LYS A N 1
ATOM 842 C CA . LYS A 1 108 ? -0.343 11.927 -0.746 1.00 97.81 108 LYS A CA 1
ATOM 843 C C . LYS A 1 108 ? 0.621 10.900 -1.324 1.00 97.81 108 LYS A C 1
ATOM 845 O O . LYS A 1 108 ? 0.897 9.887 -0.685 1.00 97.81 108 LYS A O 1
ATOM 850 N N . LEU A 1 109 ? 1.121 11.170 -2.521 1.00 97.44 109 LEU A N 1
ATOM 851 C CA . LEU A 1 109 ? 1.889 10.223 -3.316 1.00 97.44 109 LEU A CA 1
ATOM 852 C C . LEU A 1 109 ? 3.182 10.874 -3.799 1.00 97.44 109 LEU A C 1
ATOM 854 O O . LEU A 1 109 ? 3.153 11.953 -4.392 1.00 97.44 109 LEU A O 1
ATOM 858 N N . TRP A 1 110 ? 4.292 10.179 -3.572 1.00 96.62 110 TRP A N 1
ATOM 859 C CA . TRP A 1 110 ? 5.600 10.497 -4.124 1.00 96.62 110 TRP A CA 1
ATOM 860 C C . TRP A 1 110 ? 6.230 9.260 -4.738 1.00 96.62 110 TRP A C 1
ATOM 862 O O . TRP A 1 110 ? 6.090 8.148 -4.224 1.00 96.62 110 TRP A O 1
ATOM 872 N N . PHE A 1 111 ? 6.994 9.479 -5.800 1.00 94.75 111 PHE A N 1
ATOM 873 C CA . PHE A 1 111 ? 7.802 8.445 -6.430 1.00 94.75 111 PHE A CA 1
ATOM 874 C C . PHE A 1 111 ? 9.287 8.699 -6.194 1.00 94.75 111 PHE A C 1
ATOM 876 O O . PHE A 1 111 ? 9.731 9.843 -6.145 1.00 94.75 111 PHE A O 1
ATOM 883 N N . THR A 1 112 ? 10.077 7.638 -6.104 1.00 92.88 112 THR A N 1
ATOM 884 C CA . THR A 1 112 ? 11.538 7.724 -6.203 1.00 92.88 112 THR A CA 1
ATOM 885 C C . THR A 1 112 ? 12.040 6.660 -7.169 1.00 92.88 112 THR A C 1
ATOM 887 O O . THR A 1 112 ? 11.460 5.577 -7.250 1.00 92.88 112 THR A O 1
ATOM 890 N N . LEU A 1 113 ? 13.077 6.993 -7.939 1.00 91.69 113 LEU A N 1
ATOM 891 C CA . LEU A 1 113 ? 13.625 6.134 -8.985 1.00 91.69 113 LEU A CA 1
ATOM 892 C C . LEU A 1 113 ? 15.123 5.936 -8.785 1.00 91.69 113 LEU A C 1
ATOM 894 O O . LEU A 1 113 ? 15.835 6.920 -8.583 1.00 91.69 113 LEU A O 1
ATOM 898 N N . ASP A 1 114 ? 15.601 4.701 -8.924 1.00 87.19 114 ASP A N 1
ATOM 899 C CA . ASP A 1 114 ? 17.044 4.421 -8.913 1.00 87.19 114 ASP A CA 1
ATOM 900 C C . ASP A 1 114 ? 17.729 5.037 -10.142 1.00 87.19 114 ASP A C 1
ATOM 902 O O . ASP A 1 114 ? 18.791 5.653 -10.048 1.00 87.19 114 ASP A O 1
ATOM 906 N N . ARG A 1 115 ? 17.098 4.882 -11.312 1.00 85.38 115 ARG A N 1
ATOM 907 C CA . ARG A 1 115 ? 17.551 5.408 -12.603 1.00 85.38 115 ARG A CA 1
ATOM 908 C C . ARG A 1 115 ? 16.541 6.433 -13.103 1.00 85.38 115 ARG A C 1
ATOM 910 O O . ARG A 1 115 ? 15.526 6.093 -13.715 1.00 85.38 115 ARG A O 1
ATOM 917 N N . ALA A 1 116 ? 16.813 7.703 -12.815 1.00 75.69 116 ALA A N 1
ATOM 918 C CA . ALA A 1 116 ? 16.003 8.806 -13.314 1.00 75.69 116 ALA A CA 1
ATOM 919 C C . ALA A 1 116 ? 16.182 8.964 -14.839 1.00 75.69 116 ALA A C 1
ATOM 921 O O . ALA A 1 116 ? 17.307 8.843 -15.327 1.00 75.69 116 ALA A O 1
ATOM 922 N N . PRO A 1 117 ? 15.108 9.244 -15.600 1.00 73.62 117 PRO A N 1
ATOM 923 C CA . PRO A 1 117 ? 15.230 9.533 -17.026 1.00 73.62 117 PRO A CA 1
ATOM 924 C C . PRO A 1 117 ? 16.045 10.815 -17.252 1.00 73.62 117 PRO A C 1
ATOM 926 O O . PRO A 1 117 ? 15.974 11.750 -16.454 1.00 73.62 117 PRO A O 1
ATOM 929 N N . GLU A 1 118 ? 16.783 10.879 -18.362 1.00 66.31 118 GLU A N 1
ATOM 930 C CA . GLU A 1 118 ? 17.640 12.025 -18.720 1.00 66.31 118 GLU A CA 1
ATOM 931 C C . GLU A 1 118 ? 16.857 13.317 -19.021 1.00 66.31 118 GLU A C 1
ATOM 933 O O . GLU A 1 118 ? 17.431 14.407 -19.066 1.00 66.31 118 GLU A O 1
ATOM 938 N N . SER A 1 119 ? 15.538 13.232 -19.215 1.00 60.97 119 SER A N 1
ATOM 939 C CA . SER A 1 119 ? 14.720 14.386 -19.575 1.00 60.97 119 SER A CA 1
ATOM 940 C C . SER A 1 119 ? 14.567 15.379 -18.416 1.00 60.97 119 SER A C 1
ATOM 942 O O . SER A 1 119 ? 14.311 15.031 -17.259 1.00 60.97 119 SER A O 1
ATOM 944 N N . LYS A 1 120 ? 14.692 16.675 -18.735 1.00 52.69 120 LYS A N 1
ATOM 945 C CA . LYS A 1 120 ? 14.408 17.770 -17.799 1.00 52.69 120 LYS A CA 1
ATOM 946 C C . LYS A 1 120 ? 12.918 17.757 -17.447 1.00 52.69 120 LYS A C 1
ATOM 948 O O . LYS A 1 120 ? 12.110 18.352 -18.151 1.00 52.69 120 LYS A O 1
ATOM 953 N N . LYS A 1 121 ? 12.565 17.101 -16.339 1.00 60.19 121 LYS A N 1
ATOM 954 C CA . LYS A 1 121 ? 11.205 17.141 -15.784 1.00 60.19 121 LYS A CA 1
ATOM 955 C C . LYS A 1 121 ? 10.804 18.580 -15.459 1.00 60.19 121 LYS A C 1
ATOM 957 O O . LYS A 1 121 ? 11.584 19.326 -14.856 1.00 60.19 121 LYS A O 1
ATOM 962 N N . SER A 1 122 ? 9.588 18.951 -15.850 1.00 56.12 122 SER A N 1
ATOM 963 C CA . SER A 1 122 ? 8.991 20.256 -15.553 1.00 56.12 122 SER A CA 1
ATOM 964 C C . SER A 1 122 ? 8.864 20.475 -14.035 1.00 56.12 122 SER A C 1
ATOM 966 O O . SER A 1 122 ? 8.877 19.522 -13.252 1.00 56.12 122 SER A O 1
ATOM 968 N N . GLY A 1 123 ? 8.719 21.725 -13.577 1.00 58.38 123 GLY A N 1
ATOM 969 C CA . GLY A 1 123 ? 8.637 22.035 -12.137 1.00 58.38 123 GLY A CA 1
ATOM 970 C C . GLY A 1 123 ? 7.529 21.270 -11.394 1.00 58.38 123 GLY A C 1
ATOM 971 O O . GLY A 1 123 ? 7.732 20.830 -10.264 1.00 58.38 123 GLY A O 1
ATOM 972 N N . ARG A 1 124 ? 6.390 21.022 -12.058 1.00 57.69 124 ARG A N 1
ATOM 973 C CA . ARG A 1 124 ? 5.270 20.230 -11.514 1.00 57.69 124 ARG A CA 1
ATOM 974 C C . ARG A 1 124 ? 5.564 18.732 -11.444 1.00 57.69 124 ARG A C 1
ATOM 976 O O . ARG A 1 124 ? 5.068 18.056 -10.549 1.00 57.69 124 ARG A O 1
ATOM 983 N N . GLU A 1 125 ? 6.348 18.195 -12.372 1.00 62.22 125 GLU A N 1
ATOM 984 C CA . GLU A 1 125 ? 6.771 16.793 -12.323 1.00 62.22 125 GLU A CA 1
ATOM 985 C C . GLU A 1 125 ? 7.832 16.577 -11.251 1.00 62.22 125 GLU A C 1
ATOM 987 O O . GLU A 1 125 ? 7.752 15.597 -10.522 1.00 62.22 125 GLU A O 1
ATOM 992 N N . ARG A 1 126 ? 8.767 17.517 -11.072 1.00 62.09 126 ARG A N 1
ATOM 993 C CA . ARG A 1 126 ? 9.765 17.446 -9.994 1.00 62.09 126 ARG A CA 1
ATOM 994 C C . ARG A 1 126 ? 9.134 17.363 -8.605 1.00 62.09 126 ARG A C 1
ATOM 996 O O . ARG A 1 126 ? 9.627 16.604 -7.788 1.00 62.09 126 ARG A O 1
ATOM 1003 N N . ALA A 1 127 ? 8.030 18.068 -8.357 1.00 60.53 127 ALA A N 1
ATOM 1004 C CA . ALA A 1 127 ? 7.329 18.023 -7.070 1.00 60.53 127 ALA A CA 1
ATOM 1005 C C . ALA A 1 127 ? 6.711 16.646 -6.736 1.00 60.53 127 ALA A C 1
ATOM 1007 O O . ALA A 1 127 ? 6.453 16.363 -5.568 1.00 60.53 127 ALA A O 1
ATOM 1008 N N . ARG A 1 128 ? 6.479 15.792 -7.747 1.00 71.62 128 ARG A N 1
ATOM 1009 C CA . ARG A 1 128 ? 5.952 14.424 -7.576 1.00 71.62 128 ARG A CA 1
ATOM 1010 C C . ARG A 1 128 ? 7.035 13.391 -7.284 1.00 71.62 128 ARG A C 1
ATOM 1012 O O . ARG A 1 128 ? 6.729 12.316 -6.770 1.00 71.62 128 ARG A O 1
ATOM 1019 N N . TYR A 1 129 ? 8.285 13.701 -7.611 1.00 73.19 129 TYR A N 1
ATOM 1020 C CA . TYR A 1 129 ? 9.411 12.831 -7.314 1.00 73.19 129 TYR A CA 1
ATOM 1021 C C . TYR A 1 129 ? 10.084 13.304 -6.031 1.00 73.19 129 TYR A C 1
ATOM 1023 O O . TYR A 1 129 ? 10.487 14.461 -5.919 1.00 73.19 129 TYR A O 1
ATOM 1031 N N . TRP A 1 130 ? 10.207 12.409 -5.053 1.00 65.44 130 TRP A N 1
ATOM 1032 C CA . TRP A 1 130 ? 11.050 12.682 -3.899 1.00 65.44 130 TRP A CA 1
ATOM 1033 C C . TRP A 1 130 ? 12.483 12.898 -4.402 1.00 65.44 130 TRP A C 1
ATOM 1035 O O . TRP A 1 130 ? 12.932 12.121 -5.253 1.00 65.44 130 TRP A O 1
ATOM 1045 N N . PRO A 1 131 ? 13.212 13.931 -3.935 1.00 58.50 131 PRO A N 1
ATOM 1046 C CA . PRO A 1 131 ? 14.598 14.113 -4.325 1.00 58.50 131 PRO A CA 1
ATOM 1047 C C . PRO A 1 131 ? 15.364 12.846 -3.952 1.00 58.50 131 PRO A C 1
ATOM 1049 O O . PRO A 1 131 ? 15.546 12.558 -2.768 1.00 58.50 131 PRO A O 1
ATOM 1052 N N . ALA A 1 132 ? 15.785 12.066 -4.953 1.00 53.03 132 ALA A N 1
ATOM 1053 C CA . ALA A 1 132 ? 16.745 11.001 -4.726 1.00 53.03 132 ALA A CA 1
ATOM 1054 C C . ALA A 1 132 ? 17.910 11.656 -3.990 1.00 53.03 132 ALA A C 1
ATOM 1056 O O . ALA A 1 132 ? 18.444 12.659 -4.477 1.00 53.03 132 ALA A O 1
ATOM 1057 N N . VAL A 1 133 ? 18.217 11.165 -2.786 1.00 43.06 133 VAL A N 1
ATOM 1058 C CA . VAL A 1 133 ? 19.344 11.645 -1.989 1.00 43.06 133 VAL A CA 1
ATOM 1059 C C . VAL A 1 133 ? 20.531 11.626 -2.937 1.00 43.06 133 VAL A C 1
ATOM 1061 O O . VAL A 1 133 ? 20.981 10.556 -3.350 1.00 43.06 133 VAL A O 1
ATOM 1064 N N . ARG A 1 134 ? 20.965 12.811 -3.390 1.00 41.56 134 ARG A N 1
ATOM 1065 C CA . ARG A 1 134 ? 22.193 12.937 -4.166 1.00 41.56 134 ARG A CA 1
ATOM 1066 C C . ARG A 1 134 ? 23.220 12.232 -3.307 1.00 41.56 134 ARG A C 1
ATOM 1068 O O . ARG A 1 134 ? 23.384 12.634 -2.158 1.00 41.56 134 ARG A O 1
ATOM 1075 N N . LYS A 1 135 ? 23.824 11.155 -3.821 1.00 39.72 135 LYS A N 1
ATOM 1076 C CA . LYS A 1 135 ? 24.966 10.524 -3.165 1.00 39.72 135 LYS A CA 1
ATOM 1077 C C . LYS A 1 135 ? 25.873 11.672 -2.736 1.00 39.72 135 LYS A C 1
ATOM 1079 O O . LYS A 1 135 ? 26.376 12.386 -3.606 1.00 39.72 135 LYS A O 1
ATOM 1084 N N . TYR A 1 136 ? 26.000 11.891 -1.429 1.00 39.28 136 TYR A N 1
ATOM 1085 C CA . TYR A 1 136 ? 27.141 12.604 -0.891 1.00 39.28 136 TYR A CA 1
ATOM 1086 C C . TYR A 1 136 ? 28.319 11.742 -1.334 1.00 39.28 136 TYR A C 1
ATOM 1088 O O . TYR A 1 136 ? 28.564 10.675 -0.783 1.00 39.28 136 TYR A O 1
ATOM 1096 N N . LYS A 1 137 ? 28.911 12.097 -2.477 1.00 36.91 137 LYS A N 1
ATOM 1097 C CA . LYS A 1 137 ? 30.254 11.654 -2.800 1.00 36.91 137 LYS A CA 1
ATOM 1098 C C . LYS A 1 137 ? 31.111 12.376 -1.782 1.00 36.91 137 LYS A C 1
ATOM 1100 O O . LYS A 1 137 ? 31.097 13.606 -1.770 1.00 36.91 137 LYS A O 1
ATOM 1105 N N . ASP A 1 138 ? 31.733 11.587 -0.921 1.00 45.69 138 ASP A N 1
ATOM 1106 C CA . ASP A 1 138 ? 32.718 12.021 0.052 1.00 45.69 138 ASP A CA 1
ATOM 1107 C C . ASP A 1 138 ? 33.645 13.071 -0.571 1.00 45.69 138 ASP A C 1
ATOM 1109 O O . ASP A 1 138 ? 34.212 12.865 -1.651 1.00 45.69 138 ASP A O 1
ATOM 1113 N N . SER A 1 139 ? 33.728 14.211 0.105 1.00 42.34 139 SER A N 1
ATOM 1114 C CA . SER A 1 139 ? 34.749 15.240 -0.066 1.00 42.34 139 SER A CA 1
ATOM 1115 C C . SER A 1 139 ? 35.507 15.348 1.239 1.00 42.34 139 SER A C 1
ATOM 1117 O O . SER A 1 139 ? 34.794 15.476 2.264 1.00 42.34 139 SER A O 1
#

pLDDT: mean 89.62, std 16.0, range [36.91, 98.75]

Sequence (139 aa):
MSQYLESLRIGDTIDFRGPSGLLVYQGKGTFAIRPDKKSDPVIKTAKNLGMIAGGTGITPMLQIIRAIMKDKEDKTVCYLLFANQTEKDILLRPELEEIQANYPSRFKLWFTLDRAPESKKSGRERARYWPAVRKYKDS

InterPro domains:
  IPR001433 Oxidoreductase FAD/NAD(P)-binding [PF00175] (51-124)
  IPR001834 NADH:cytochrome b5 reductase-like [PTHR19370] (1-122)
  IPR039261 Ferredoxin-NADP reductase (FNR), nucleotide-binding domain [G3DSA:3.40.50.80] (21-135)
  IPR039261 Ferredoxin-NADP reductase (FNR), nucleotide-binding domain [SSF52343] (12-123)

Secondary structure (DSSP, 8-state):
-HHHHHTPPTT----------SEEEEETTEEEE-SSSSSPPEEEE-SEEEEEEEGGGHHHHHHHHHHHHH-SS--PEEEEEEEESSGGG-TTHHHHHHHHHH-TTTEEEEEEESS--SS---HHHHTTB----------

Foldseek 3Di:
DVVVVVPDDVPDDDDDDDDDDQWDDPALQWIFGAPDPPGGTDIDGDQEAEEEAEQVRCVVVVVVLCRQLVDPNRNRAYAYEYEYAEPVSDPPVVVLVVSCVVCVNRYHAAYEHVDYDPDDDDPVRVVRHDPPPPPPPDD

Organism: Lepisosteus oculatus (NCBI:txid7918)

Radius of gyration: 18.41 Å; chains: 1; bounding box: 51×46×40 Å